Protein AF-A0A1T4NQN1-F1 (afdb_monomer_lite)

Secondary structure (DSSP, 8-state):
--S---EEEEEEEEEETTEEEEEEEEEEEETTTEEEEEEEEEESEEE--SPP-TTPPPPEEEEEEEEETTTTEEEEEEEEE-EETTTTEE-SGGG-GGGSSTT-HHHHTS--PPP--

Organism: NCBI:txid1122188

Radius of gyration: 15.5 Å; chains: 1; bounding box: 36×26×46 Å

Foldseek 3Di:
DPPDDKDKDWDQPDDDDPATKTWIWTWDQDPPRDIDTADTAIFRDKDQPDDDDPPADTKIKTKAWAQDPVVRGTAIDIFIWGRDPVVSHIAATNNDPQRRDHNHPVVSPDDRDPPDD

Sequence (117 aa):
MDGRNDFLIKDVSGVYGMHEVVHFMGFVDCPGNFGVKVMDDFFTDLDASGPLRGEEWREITATRACFDEHLGEAVTREYTVRFDRARSSYGAPDGNPALAEFCSASELAMPIQPQAE

Structure (mmCIF, N/CA/C/O backbone):
data_AF-A0A1T4NQN1-F1
#
_entry.id   AF-A0A1T4NQN1-F1
#
loop_
_atom_site.group_PDB
_atom_site.id
_atom_site.type_symbol
_atom_site.label_atom_id
_atom_site.label_alt_id
_atom_site.label_comp_id
_atom_site.label_asym_id
_atom_site.label_entity_id
_atom_site.label_seq_id
_atom_site.pdbx_PDB_ins_code
_atom_site.Cartn_x
_atom_site.Cartn_y
_atom_site.Cartn_z
_atom_site.occupancy
_atom_site.B_iso_or_equiv
_atom_site.auth_seq_id
_atom_site.auth_comp_id
_atom_site.auth_asym_id
_atom_site.auth_atom_id
_atom_site.pdbx_PDB_model_num
ATOM 1 N N . MET A 1 1 ? -13.433 9.631 14.140 1.00 56.56 1 MET A N 1
ATOM 2 C CA . MET A 1 1 ? -12.230 9.130 14.841 1.00 56.56 1 MET A CA 1
ATOM 3 C C . MET A 1 1 ? -12.546 9.102 16.324 1.00 56.56 1 MET A C 1
ATOM 5 O O . MET A 1 1 ? -13.043 10.098 16.832 1.00 56.56 1 MET A O 1
ATOM 9 N N . ASP A 1 2 ? -12.345 7.974 16.993 1.00 63.47 2 ASP A N 1
ATOM 10 C CA . ASP A 1 2 ? -12.764 7.735 18.385 1.00 63.47 2 ASP A CA 1
ATOM 11 C C . ASP A 1 2 ? -11.748 8.227 19.437 1.00 63.47 2 ASP A C 1
ATOM 13 O O . ASP A 1 2 ? -11.916 7.988 20.633 1.00 63.47 2 ASP A O 1
ATOM 17 N N . GLY A 1 3 ? -10.710 8.945 18.994 1.00 63.78 3 GLY A N 1
ATOM 18 C CA . GLY A 1 3 ? -9.663 9.502 19.848 1.00 63.78 3 GLY A CA 1
ATOM 19 C C . GLY A 1 3 ? -8.624 8.479 20.308 1.00 63.78 3 GLY A C 1
ATOM 20 O O . GLY A 1 3 ? -7.801 8.815 21.160 1.00 63.78 3 GLY A O 1
ATOM 21 N N . ARG A 1 4 ? -8.655 7.251 19.774 1.00 70.38 4 ARG A N 1
ATOM 22 C CA . ARG A 1 4 ? -7.644 6.220 20.026 1.00 70.38 4 ARG A CA 1
ATOM 23 C C . ARG A 1 4 ? -6.491 6.334 19.031 1.00 70.38 4 ARG A C 1
ATOM 25 O O . ARG A 1 4 ? -6.628 6.923 17.961 1.00 70.38 4 ARG A O 1
ATOM 32 N N . ASN A 1 5 ? -5.334 5.800 19.418 1.00 71.25 5 ASN A N 1
ATOM 33 C CA . ASN A 1 5 ? -4.150 5.803 18.568 1.00 71.25 5 ASN A CA 1
ATOM 34 C C . ASN A 1 5 ? -4.200 4.593 17.634 1.00 71.25 5 ASN A C 1
ATOM 36 O O . ASN A 1 5 ? -4.028 3.463 18.085 1.00 71.25 5 ASN A O 1
ATOM 40 N N . ASP A 1 6 ? -4.395 4.844 16.345 1.00 78.50 6 ASP A N 1
ATOM 41 C CA . ASP A 1 6 ? -4.138 3.852 15.304 1.00 78.50 6 ASP A CA 1
ATOM 42 C C . ASP A 1 6 ? -2.622 3.690 15.110 1.00 78.50 6 ASP A C 1
ATOM 44 O O . ASP A 1 6 ? -1.850 4.637 15.293 1.00 78.50 6 ASP A O 1
ATOM 48 N N . PHE A 1 7 ? -2.183 2.492 14.730 1.00 76.88 7 PHE A N 1
ATOM 49 C CA . PHE A 1 7 ? -0.768 2.167 14.560 1.00 76.88 7 PHE A CA 1
ATOM 50 C C . PHE A 1 7 ? -0.474 1.773 13.115 1.00 76.88 7 PHE A C 1
ATOM 52 O O . PHE A 1 7 ? -1.168 0.942 12.534 1.00 76.88 7 PHE A O 1
ATOM 59 N N . LEU A 1 8 ? 0.605 2.317 12.555 1.00 79.31 8 LEU A N 1
ATOM 60 C CA . LEU A 1 8 ? 1.189 1.856 11.300 1.00 79.31 8 LEU A CA 1
ATOM 61 C C . LEU A 1 8 ? 2.586 1.314 11.596 1.00 79.31 8 LEU A C 1
ATOM 63 O O . LEU A 1 8 ? 3.447 2.034 12.102 1.00 79.31 8 LEU A O 1
ATOM 67 N N . ILE A 1 9 ? 2.794 0.038 11.302 1.00 80.44 9 ILE A N 1
ATOM 68 C CA . ILE A 1 9 ? 4.075 -0.639 11.455 1.00 80.44 9 ILE A CA 1
ATOM 69 C C . ILE A 1 9 ? 4.751 -0.662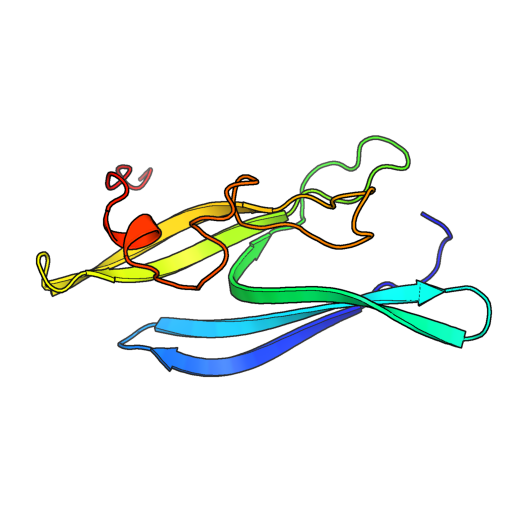 10.090 1.00 80.44 9 ILE A C 1
ATOM 71 O O . ILE A 1 9 ? 4.188 -1.169 9.121 1.00 80.44 9 ILE A O 1
ATOM 75 N N . LYS A 1 10 ? 5.961 -0.103 10.046 1.00 82.06 10 LYS A N 1
ATOM 76 C CA . LYS A 1 10 ? 6.871 -0.155 8.905 1.00 82.06 10 LYS A CA 1
ATOM 77 C C . LYS A 1 10 ? 7.878 -1.277 9.153 1.00 82.06 10 LYS A C 1
ATOM 79 O O . LYS A 1 10 ? 8.768 -1.106 9.985 1.00 82.06 10 LYS A O 1
ATOM 84 N N . ASP A 1 11 ? 7.725 -2.402 8.468 1.00 79.75 11 ASP A N 1
ATOM 85 C CA . ASP A 1 11 ? 8.692 -3.498 8.476 1.00 79.75 11 ASP A CA 1
ATOM 86 C C . ASP A 1 11 ? 9.510 -3.459 7.179 1.00 79.75 11 ASP A C 1
ATOM 88 O O . ASP A 1 11 ? 8.975 -3.460 6.072 1.00 79.75 11 ASP A O 1
ATOM 92 N N . VAL A 1 12 ? 10.830 -3.343 7.298 1.00 73.75 12 VAL A N 1
ATOM 93 C CA . VAL A 1 12 ? 11.714 -3.228 6.134 1.00 73.75 12 VAL A CA 1
ATOM 94 C C . VAL A 1 12 ? 12.138 -4.637 5.742 1.00 73.75 12 VAL A C 1
ATOM 96 O O . VAL A 1 12 ? 13.121 -5.173 6.248 1.00 73.75 12 VAL A O 1
ATOM 99 N N . SER A 1 13 ? 11.365 -5.248 4.844 1.00 62.91 13 SER A N 1
ATOM 100 C CA . SER A 1 13 ? 11.495 -6.664 4.481 1.00 62.91 13 SER A CA 1
ATOM 101 C C . SER A 1 13 ? 12.621 -6.973 3.484 1.00 62.91 13 SER A C 1
ATOM 103 O O . SER A 1 13 ? 12.838 -8.136 3.147 1.00 62.91 13 SER A O 1
ATOM 105 N N . GLY A 1 14 ? 13.378 -5.972 3.030 1.00 58.03 14 GLY A N 1
ATOM 106 C CA . GLY A 1 14 ? 14.586 -6.168 2.228 1.00 58.03 14 GLY A CA 1
ATOM 107 C C . GLY A 1 14 ? 14.682 -5.248 1.015 1.00 58.03 14 GLY A C 1
ATOM 108 O O . GLY A 1 14 ? 13.843 -4.380 0.781 1.00 58.03 14 GLY A O 1
ATOM 109 N N . VAL A 1 15 ? 15.751 -5.450 0.247 1.00 56.88 15 VAL A N 1
ATOM 110 C CA . VAL A 1 15 ? 16.037 -4.708 -0.984 1.00 56.88 15 VAL A CA 1
ATOM 111 C C . VAL A 1 15 ? 15.588 -5.559 -2.173 1.00 56.88 15 VAL A C 1
ATOM 113 O O . VAL A 1 15 ? 16.076 -6.678 -2.336 1.00 56.88 15 VAL A O 1
ATOM 116 N N . TYR A 1 16 ? 14.683 -5.047 -3.010 1.00 55.72 16 TYR A N 1
ATOM 117 C CA . TYR A 1 16 ? 14.403 -5.631 -4.325 1.00 55.72 16 TYR A CA 1
ATOM 118 C C . TYR A 1 16 ? 15.097 -4.767 -5.384 1.00 55.72 16 TYR A C 1
ATOM 120 O O . TYR A 1 16 ? 14.675 -3.649 -5.682 1.00 55.72 16 TYR A O 1
ATOM 128 N N . GLY A 1 17 ? 16.226 -5.249 -5.909 1.00 62.12 17 GLY A N 1
ATOM 129 C CA . GLY A 1 17 ? 17.088 -4.462 -6.797 1.00 62.12 17 GLY A CA 1
ATOM 130 C C . GLY A 1 17 ? 17.855 -3.359 -6.052 1.00 62.12 17 GLY A C 1
ATOM 131 O O . GLY A 1 17 ? 18.645 -3.663 -5.164 1.00 62.12 17 GLY A O 1
ATOM 132 N N . MET A 1 18 ? 17.644 -2.093 -6.436 1.00 57.22 18 MET A N 1
ATOM 133 C CA . MET A 1 18 ? 18.231 -0.893 -5.799 1.00 57.22 18 MET A CA 1
ATOM 134 C C . MET A 1 18 ? 17.246 -0.154 -4.872 1.00 57.22 18 MET A C 1
ATOM 136 O O . MET A 1 18 ? 17.586 0.905 -4.347 1.00 57.22 18 MET A O 1
ATOM 140 N N . HIS A 1 19 ? 16.032 -0.682 -4.679 1.00 63.50 19 HIS A N 1
ATOM 141 C CA . HIS A 1 19 ? 14.975 -0.025 -3.908 1.00 63.50 19 HIS A CA 1
ATOM 142 C C . HIS A 1 19 ? 14.630 -0.806 -2.640 1.00 63.50 19 HIS A C 1
ATOM 144 O O . HIS A 1 19 ? 14.584 -2.040 -2.635 1.00 63.50 19 HIS A O 1
ATOM 150 N N . GLU A 1 20 ? 14.370 -0.068 -1.562 1.00 68.38 20 GLU A N 1
ATOM 151 C CA . GLU A 1 20 ? 13.822 -0.622 -0.328 1.00 68.38 20 GLU A CA 1
ATOM 152 C C . GLU A 1 20 ? 12.350 -0.977 -0.559 1.00 68.38 20 GLU A C 1
ATOM 154 O O . GLU A 1 20 ? 11.540 -0.119 -0.917 1.00 68.38 20 GLU A O 1
ATOM 159 N N . VAL A 1 21 ? 12.009 -2.253 -0.371 1.00 74.12 21 VAL A N 1
ATOM 160 C CA . VAL A 1 21 ? 10.615 -2.692 -0.316 1.00 74.12 21 VAL A CA 1
ATOM 161 C C . VAL A 1 21 ? 10.210 -2.731 1.143 1.00 74.12 21 VAL A C 1
ATOM 163 O O . VAL A 1 21 ? 10.864 -3.360 1.981 1.00 74.12 21 VAL A O 1
ATOM 166 N N . VAL A 1 22 ? 9.120 -2.041 1.439 1.00 83.88 22 VAL A N 1
ATOM 167 C CA . VAL A 1 22 ? 8.631 -1.860 2.789 1.00 83.88 22 VAL A CA 1
ATOM 168 C C . VAL A 1 22 ? 7.303 -2.582 2.930 1.00 83.88 22 VAL A C 1
ATOM 170 O O . VAL A 1 22 ? 6.341 -2.319 2.209 1.00 83.88 22 VAL A O 1
ATOM 173 N N . HIS A 1 23 ? 7.248 -3.487 3.893 1.00 87.06 23 HIS A N 1
ATOM 174 C CA . HIS A 1 23 ? 6.023 -4.127 4.325 1.00 87.06 23 HIS A CA 1
ATOM 175 C C . HIS A 1 23 ? 5.319 -3.229 5.344 1.00 87.06 23 HIS A C 1
ATOM 177 O O . HIS A 1 23 ? 5.863 -2.903 6.401 1.00 87.06 23 HIS A O 1
ATOM 183 N N . PHE A 1 24 ? 4.107 -2.798 5.020 1.00 86.81 24 PHE A N 1
ATOM 184 C CA . PHE A 1 24 ? 3.292 -1.959 5.883 1.00 86.81 24 PHE A CA 1
ATOM 185 C C . PHE A 1 24 ? 2.135 -2.758 6.469 1.00 86.81 24 PHE A C 1
ATOM 187 O O . PHE A 1 24 ? 1.302 -3.315 5.752 1.00 86.81 24 PHE A O 1
ATOM 194 N N . MET A 1 25 ? 2.050 -2.757 7.799 1.00 88.62 25 MET A N 1
ATOM 195 C CA . MET A 1 25 ? 0.923 -3.326 8.531 1.00 88.62 25 MET A CA 1
ATOM 196 C C . MET A 1 25 ? 0.215 -2.235 9.331 1.00 88.62 25 MET A C 1
ATOM 198 O O . MET A 1 25 ? 0.804 -1.619 10.219 1.00 88.62 25 MET A O 1
ATOM 202 N N . GLY A 1 26 ? -1.058 -1.997 9.031 1.00 88.31 26 GLY A N 1
ATOM 203 C CA . GLY A 1 26 ? -1.889 -1.014 9.728 1.00 88.31 26 GLY A CA 1
ATOM 204 C C . GLY A 1 26 ? -2.838 -1.686 10.710 1.00 88.31 26 GLY A C 1
ATOM 205 O O . GLY A 1 26 ? -3.501 -2.663 10.360 1.00 88.31 26 GLY A O 1
ATOM 206 N N . PHE A 1 27 ? -2.933 -1.145 11.920 1.00 87.69 27 PHE A N 1
ATOM 207 C CA . PHE A 1 27 ? -3.801 -1.621 12.992 1.00 87.69 27 PHE A CA 1
ATOM 208 C C . PHE A 1 27 ? -4.635 -0.480 13.562 1.00 87.69 27 PHE A C 1
ATOM 210 O O . PHE A 1 27 ? -4.139 0.628 13.750 1.00 87.69 27 PHE A O 1
ATOM 217 N N . VAL A 1 28 ? -5.887 -0.782 13.888 1.00 87.81 28 VAL A N 1
ATOM 218 C CA . VAL A 1 28 ? -6.817 0.153 14.532 1.00 87.81 28 VAL A CA 1
ATOM 219 C C . VAL A 1 28 ? -7.093 -0.325 15.942 1.00 87.81 28 VAL A C 1
ATOM 221 O O . VAL A 1 28 ? -7.432 -1.498 16.135 1.00 87.81 28 VAL A O 1
ATOM 224 N N . ASP A 1 29 ? -6.940 0.568 16.918 1.00 85.69 29 ASP A N 1
ATOM 225 C CA . ASP A 1 29 ? -7.241 0.259 18.315 1.00 85.69 29 ASP A CA 1
ATOM 226 C C . ASP A 1 29 ? -8.753 0.289 18.560 1.00 85.69 29 ASP A C 1
ATOM 228 O O . ASP A 1 29 ? -9.437 1.254 18.232 1.00 85.69 29 ASP A O 1
ATOM 232 N N . CYS A 1 30 ? -9.284 -0.776 19.155 1.00 81.75 30 CYS A N 1
ATOM 233 C CA . CYS A 1 30 ? -10.709 -0.936 19.415 1.00 81.75 30 CYS A CA 1
ATOM 234 C C . CYS A 1 30 ? -11.022 -0.875 20.923 1.00 81.75 30 CYS A C 1
ATOM 236 O O . CYS A 1 30 ? -10.183 -1.204 21.773 1.00 81.75 30 CYS A O 1
ATOM 238 N N . PRO A 1 31 ? -12.265 -0.519 21.308 1.00 82.06 31 PRO A N 1
ATOM 239 C CA . PRO A 1 31 ? -12.714 -0.623 22.693 1.00 82.06 31 PRO A CA 1
ATOM 240 C C . PRO A 1 31 ? -12.509 -2.033 23.255 1.00 82.06 31 PRO A C 1
ATOM 242 O O . PRO A 1 31 ? -12.985 -3.002 22.679 1.00 82.06 31 PRO A O 1
ATOM 245 N N . GLY A 1 32 ? -11.833 -2.145 24.402 1.00 82.06 32 GLY A N 1
ATOM 246 C CA . GLY A 1 32 ? -11.464 -3.440 24.990 1.00 82.06 32 GLY A CA 1
ATOM 247 C C . GLY A 1 32 ? -9.979 -3.797 24.871 1.00 82.06 32 GLY A C 1
ATOM 248 O O . GLY A 1 32 ? -9.622 -4.921 25.210 1.00 82.06 32 GLY A O 1
ATOM 249 N N . ASN A 1 33 ? -9.127 -2.850 24.454 1.00 78.75 33 ASN A N 1
ATOM 250 C CA . ASN A 1 33 ? -7.666 -2.997 24.354 1.00 78.75 33 ASN A CA 1
ATOM 251 C C . ASN A 1 33 ? -7.240 -4.120 23.397 1.00 78.75 33 ASN A C 1
ATOM 253 O O . ASN A 1 33 ? -6.308 -4.873 23.684 1.00 78.75 33 ASN A O 1
ATOM 257 N N . PHE A 1 34 ? -7.938 -4.251 22.271 1.00 84.00 34 PHE A N 1
ATOM 258 C CA . PHE A 1 34 ? -7.526 -5.131 21.185 1.00 84.00 34 PHE A CA 1
ATOM 259 C C . PHE A 1 34 ? -7.392 -4.321 19.898 1.00 84.00 34 PHE A C 1
ATOM 261 O O . PHE A 1 34 ? -8.154 -3.387 19.665 1.00 84.00 34 PHE A O 1
ATOM 268 N N . GLY A 1 35 ? -6.428 -4.698 19.061 1.00 84.38 35 GLY A N 1
ATOM 269 C CA . GLY A 1 35 ? -6.218 -4.096 17.750 1.00 84.38 35 GLY A CA 1
ATOM 270 C C . GLY A 1 35 ? -6.745 -4.990 16.633 1.00 84.38 35 GLY A C 1
ATOM 271 O O . GLY A 1 35 ? -6.627 -6.215 16.708 1.00 84.38 35 GLY A O 1
ATOM 272 N N . VAL A 1 36 ? -7.291 -4.388 15.580 1.00 88.25 36 VAL A N 1
ATOM 273 C CA . VAL A 1 36 ? -7.669 -5.089 14.344 1.00 88.25 36 VAL A CA 1
ATOM 274 C C . VAL A 1 36 ? -6.706 -4.683 13.240 1.00 88.25 36 VAL A C 1
ATOM 276 O O . VAL A 1 36 ? -6.509 -3.493 13.003 1.00 88.25 36 VAL A O 1
ATOM 279 N N . LYS A 1 37 ? -6.103 -5.664 12.558 1.00 91.88 37 LYS A N 1
ATOM 280 C CA . LYS A 1 37 ? -5.275 -5.401 11.376 1.00 91.88 37 LYS A CA 1
ATOM 281 C C . LYS A 1 37 ? -6.177 -4.986 10.219 1.00 91.88 37 LYS A C 1
ATOM 283 O O . LYS A 1 37 ? -7.048 -5.752 9.817 1.00 91.88 37 LYS A O 1
ATOM 288 N N . VAL A 1 38 ? -5.948 -3.792 9.692 1.00 92.25 38 VAL A N 1
ATOM 289 C CA . VAL A 1 38 ? -6.717 -3.198 8.594 1.00 92.25 38 VAL A CA 1
ATOM 290 C C . VAL A 1 38 ? -5.887 -2.986 7.332 1.00 92.25 38 VAL A C 1
ATOM 292 O O . VAL A 1 38 ? -6.460 -2.716 6.287 1.00 92.25 38 VAL A O 1
ATOM 295 N N . MET A 1 39 ? -4.563 -3.113 7.394 1.00 91.75 39 MET A N 1
ATOM 296 C CA . MET A 1 39 ? -3.674 -3.048 6.232 1.00 91.75 39 MET A CA 1
ATOM 297 C C . MET A 1 39 ? -2.559 -4.078 6.384 1.00 91.75 39 MET A C 1
ATOM 299 O O . MET A 1 39 ? -2.066 -4.291 7.492 1.00 91.75 39 MET A O 1
ATOM 303 N N . ASP A 1 40 ? -2.199 -4.710 5.275 1.00 91.25 40 ASP A N 1
ATOM 304 C CA . ASP A 1 40 ? -1.111 -5.676 5.160 1.00 91.25 40 ASP A CA 1
ATOM 305 C C . ASP A 1 40 ? -0.676 -5.710 3.691 1.00 91.25 40 ASP A C 1
ATOM 307 O O . ASP A 1 40 ? -1.308 -6.386 2.879 1.00 91.25 40 ASP A O 1
ATOM 311 N N . ASP A 1 41 ? 0.297 -4.875 3.326 1.00 90.44 41 ASP A N 1
ATOM 312 C CA . ASP A 1 41 ? 0.675 -4.685 1.924 1.00 90.44 41 ASP A CA 1
ATOM 313 C C . ASP A 1 41 ? 2.126 -4.186 1.790 1.00 90.44 41 ASP A C 1
ATOM 315 O O . ASP A 1 41 ? 2.721 -3.678 2.743 1.00 90.44 41 ASP A O 1
ATOM 319 N N . PHE A 1 42 ? 2.706 -4.346 0.604 1.00 89.75 42 PHE A N 1
ATOM 320 C CA . PHE A 1 42 ? 4.054 -3.912 0.265 1.00 89.75 42 PHE A CA 1
ATOM 321 C C . PHE A 1 42 ? 4.012 -2.631 -0.568 1.00 89.75 42 PHE A C 1
ATOM 323 O O . PHE A 1 42 ? 3.343 -2.552 -1.603 1.00 89.75 42 PHE A O 1
ATOM 330 N N . PHE A 1 43 ? 4.779 -1.635 -0.133 1.00 89.75 43 PHE A N 1
ATOM 331 C CA . PHE A 1 43 ? 4.951 -0.360 -0.819 1.00 89.75 43 PHE A CA 1
ATOM 332 C C . PHE A 1 43 ? 6.407 0.098 -0.738 1.00 89.75 43 PHE A C 1
ATOM 334 O O . PHE A 1 43 ? 7.195 -0.395 0.065 1.00 89.75 43 PHE A O 1
ATOM 341 N N . THR A 1 44 ? 6.778 1.050 -1.582 1.00 88.81 44 THR A N 1
ATOM 342 C CA . THR A 1 44 ? 8.049 1.771 -1.470 1.00 88.81 44 THR A CA 1
ATOM 343 C C . THR A 1 44 ? 7.891 2.967 -0.533 1.00 88.81 44 THR A C 1
ATOM 345 O O . THR A 1 44 ? 8.726 3.171 0.347 1.00 88.81 44 THR A O 1
ATOM 348 N N . ASP A 1 45 ? 6.787 3.708 -0.663 1.00 87.75 45 ASP A N 1
ATOM 349 C CA . ASP A 1 45 ? 6.447 4.827 0.218 1.00 87.75 45 ASP A CA 1
ATOM 350 C C . ASP A 1 45 ? 4.931 4.955 0.425 1.00 87.75 45 ASP A C 1
ATOM 352 O O . ASP A 1 45 ? 4.146 4.467 -0.394 1.00 87.75 45 ASP A O 1
ATOM 356 N N . LEU A 1 46 ? 4.532 5.617 1.513 1.00 88.19 46 LEU A N 1
ATOM 357 C CA . LEU A 1 46 ? 3.141 5.934 1.833 1.00 88.19 46 LEU A CA 1
ATOM 358 C C . LEU A 1 46 ? 3.013 7.378 2.321 1.00 88.19 46 LEU A C 1
ATOM 360 O O . LEU A 1 46 ? 3.660 7.776 3.289 1.00 88.19 46 LEU A O 1
ATOM 364 N N . ASP A 1 47 ? 2.073 8.111 1.736 1.00 88.12 47 ASP A N 1
ATOM 365 C CA . ASP A 1 47 ? 1.596 9.389 2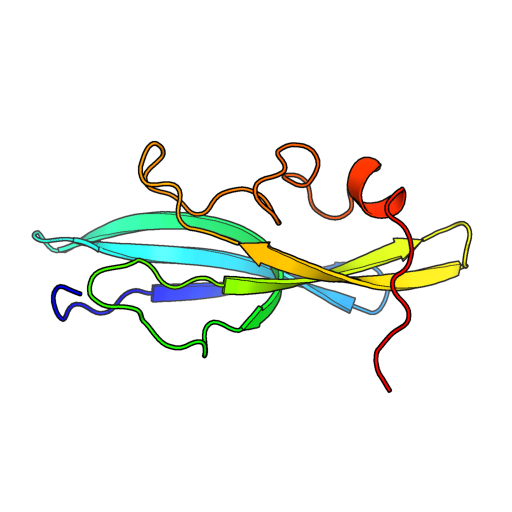.234 1.00 88.12 47 ASP A CA 1
ATOM 366 C C . ASP A 1 47 ? 0.114 9.301 2.611 1.00 88.12 47 ASP A C 1
ATOM 368 O O . ASP A 1 47 ? -0.749 8.906 1.832 1.00 88.12 47 ASP A O 1
ATOM 372 N N . ALA A 1 48 ? -0.190 9.710 3.836 1.00 83.06 48 ALA A N 1
ATOM 373 C CA . ALA A 1 48 ? -1.549 9.813 4.339 1.00 83.06 48 ALA A CA 1
ATOM 374 C C . ALA A 1 48 ? -1.891 11.264 4.730 1.00 83.06 48 ALA A C 1
ATOM 376 O O . ALA A 1 48 ? -2.861 11.500 5.439 1.00 83.06 48 ALA A O 1
ATOM 377 N N . SER A 1 49 ? -1.117 12.267 4.308 1.00 75.75 49 SER A N 1
ATOM 378 C CA . SER A 1 49 ? -1.223 13.669 4.744 1.00 75.75 49 SER A CA 1
ATOM 379 C C . SER A 1 49 ? -2.485 14.413 4.273 1.00 75.75 49 SER A C 1
ATOM 381 O O . SER A 1 49 ? -2.756 15.523 4.738 1.00 75.75 49 SER A O 1
ATOM 383 N N . GLY A 1 50 ? -3.300 13.797 3.411 1.00 68.94 50 GLY A N 1
ATOM 384 C CA . GLY A 1 50 ? -4.506 14.397 2.842 1.00 68.94 50 GLY A CA 1
ATOM 385 C C . GLY A 1 50 ? -5.552 14.870 3.873 1.00 68.94 50 GLY A C 1
ATOM 386 O O . GLY A 1 50 ? -5.588 14.414 5.022 1.00 68.94 50 GLY A O 1
ATOM 387 N N . PRO A 1 51 ? -6.445 15.801 3.495 1.00 65.88 51 PRO A N 1
ATOM 388 C CA . PRO A 1 51 ? -7.485 16.297 4.390 1.00 65.88 51 PRO A CA 1
ATOM 389 C C . PRO A 1 51 ? -8.511 15.200 4.712 1.00 65.88 51 PRO A C 1
ATOM 391 O O . PRO A 1 51 ? -9.121 14.627 3.811 1.00 65.88 51 PRO A O 1
ATOM 394 N N . LEU A 1 52 ? -8.760 14.950 6.002 1.00 70.50 52 LEU A N 1
ATOM 395 C CA . LEU A 1 52 ? -9.870 14.093 6.429 1.00 70.50 52 LEU A CA 1
ATOM 396 C C . LEU A 1 52 ? -11.198 14.805 6.173 1.00 70.50 52 LEU A C 1
ATOM 398 O O . LEU A 1 52 ? -11.426 15.915 6.660 1.00 70.50 52 LEU A O 1
ATOM 402 N N . ARG A 1 53 ? -12.102 14.150 5.443 1.00 64.25 53 ARG A N 1
ATOM 403 C CA . ARG A 1 53 ? -13.479 14.617 5.268 1.00 64.25 53 ARG A CA 1
ATOM 404 C C . ARG A 1 53 ? -14.372 13.937 6.307 1.00 64.25 53 ARG A C 1
ATOM 406 O O . ARG A 1 53 ? -14.891 12.850 6.093 1.00 64.25 53 ARG A O 1
ATOM 413 N N . GLY A 1 54 ? -14.551 14.581 7.459 1.00 66.81 54 GLY A N 1
ATOM 414 C CA . GLY A 1 54 ? -15.470 14.109 8.504 1.00 66.81 54 GLY A CA 1
ATOM 415 C C . GLY A 1 54 ? -15.018 12.813 9.191 1.00 66.81 54 GLY A C 1
ATOM 416 O O . GLY A 1 54 ? -13.878 12.710 9.634 1.00 66.81 54 GLY A O 1
ATOM 417 N N . GLU A 1 55 ? -15.926 11.842 9.322 1.00 64.00 55 GLU A N 1
ATOM 418 C CA . GLU A 1 55 ? -15.681 10.539 9.973 1.00 64.00 55 GLU A CA 1
ATOM 419 C C . GLU A 1 55 ? -15.146 9.462 9.012 1.00 64.00 55 GLU A C 1
ATOM 421 O O . GLU A 1 55 ? -15.228 8.266 9.293 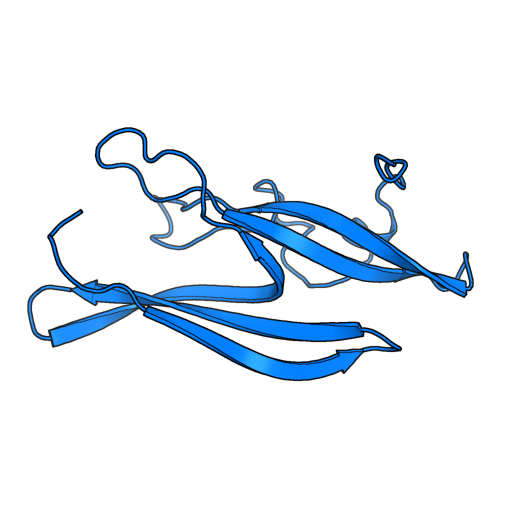1.00 64.00 55 GLU A O 1
ATOM 426 N N . GLU A 1 56 ? -14.638 9.861 7.849 1.00 76.56 56 GLU A N 1
ATOM 427 C CA . GLU A 1 56 ? -14.119 8.926 6.858 1.00 76.56 56 GLU A CA 1
ATOM 428 C C . GLU A 1 56 ? -12.723 8.413 7.217 1.00 76.56 56 GLU A C 1
ATOM 430 O O . GLU A 1 56 ? -11.919 9.087 7.865 1.00 76.56 56 GLU A O 1
ATOM 435 N N . TRP A 1 57 ? -12.448 7.186 6.777 1.00 84.44 57 TRP A N 1
ATOM 436 C CA . TRP A 1 57 ? -11.104 6.630 6.801 1.00 84.44 57 TRP A CA 1
ATOM 437 C C . TRP A 1 57 ? -10.208 7.430 5.863 1.00 84.44 57 TRP A C 1
ATOM 439 O O . TRP A 1 57 ? -10.644 7.887 4.805 1.00 84.44 57 TRP A O 1
ATOM 449 N N . ARG A 1 58 ? -8.951 7.588 6.264 1.00 85.88 58 ARG A N 1
ATOM 450 C CA . ARG A 1 58 ? -7.950 8.329 5.504 1.00 85.88 58 ARG A CA 1
ATOM 451 C C . ARG A 1 58 ? -7.666 7.602 4.192 1.00 85.88 58 ARG A C 1
ATOM 453 O O . ARG A 1 58 ? -7.432 6.400 4.191 1.00 85.88 58 ARG A O 1
ATOM 460 N N . GLU A 1 59 ? -7.701 8.325 3.082 1.00 88.75 59 GLU A N 1
ATOM 461 C CA . GLU A 1 59 ? -7.153 7.825 1.823 1.00 88.75 59 GLU A CA 1
ATOM 462 C C . GLU A 1 59 ? -5.624 7.865 1.906 1.00 88.75 59 GLU A C 1
ATOM 464 O O . GLU A 1 59 ? -5.061 8.797 2.488 1.00 88.75 59 GLU A O 1
ATOM 469 N N . ILE A 1 60 ? -4.971 6.833 1.379 1.00 91.00 60 ILE A N 1
ATOM 470 C CA . ILE A 1 60 ? -3.518 6.691 1.417 1.00 91.00 60 ILE A CA 1
ATOM 471 C C . ILE A 1 60 ? -3.006 6.748 -0.015 1.00 91.00 60 ILE A C 1
ATOM 473 O O . ILE A 1 60 ? -3.419 5.952 -0.856 1.00 91.00 60 ILE A O 1
ATOM 477 N N . THR A 1 61 ? -2.097 7.674 -0.280 1.00 92.75 61 THR A N 1
ATOM 478 C CA . THR A 1 61 ? -1.291 7.681 -1.494 1.00 92.75 61 THR A CA 1
ATOM 479 C C . THR A 1 61 ? -0.098 6.767 -1.260 1.00 92.75 61 THR A C 1
ATOM 481 O O . THR A 1 61 ? 0.608 6.896 -0.266 1.00 92.75 61 THR A O 1
ATOM 484 N N . ALA A 1 62 ? 0.114 5.806 -2.143 1.00 91.50 62 ALA A N 1
ATOM 485 C CA . ALA A 1 62 ? 1.167 4.812 -2.029 1.00 91.50 62 ALA A CA 1
ATOM 486 C C . ALA A 1 62 ? 2.027 4.829 -3.284 1.00 91.50 62 ALA A C 1
ATOM 488 O O . ALA A 1 62 ? 1.502 4.996 -4.380 1.00 91.50 62 ALA A O 1
ATOM 489 N N . THR A 1 63 ? 3.326 4.585 -3.158 1.00 91.88 63 THR A N 1
ATOM 490 C CA . THR A 1 63 ? 4.178 4.335 -4.324 1.00 91.88 63 THR A CA 1
ATOM 491 C C . THR A 1 63 ? 4.709 2.912 -4.314 1.00 91.88 63 THR A C 1
ATOM 493 O O . THR A 1 63 ? 4.958 2.335 -3.253 1.00 91.88 63 THR A O 1
ATOM 496 N N . ARG A 1 64 ? 4.901 2.329 -5.500 1.00 91.44 64 ARG A N 1
ATOM 497 C CA . ARG A 1 64 ? 5.661 1.085 -5.679 1.00 91.44 64 ARG A CA 1
ATOM 498 C C . ARG A 1 64 ? 6.672 1.264 -6.799 1.00 91.44 64 ARG A C 1
ATOM 500 O O . ARG A 1 64 ? 6.323 1.734 -7.881 1.00 91.44 64 ARG A O 1
ATOM 507 N N . ALA A 1 65 ? 7.915 0.885 -6.530 1.00 89.56 65 ALA A N 1
ATOM 508 C CA . ALA A 1 65 ? 8.978 0.802 -7.520 1.00 89.56 65 ALA A CA 1
ATOM 509 C C . ALA A 1 65 ? 9.162 -0.656 -7.956 1.00 89.56 65 ALA A C 1
ATOM 511 O O . ALA A 1 65 ? 9.532 -1.509 -7.148 1.00 89.56 65 ALA A O 1
ATOM 512 N N . CYS A 1 66 ? 8.925 -0.927 -9.239 1.00 87.81 66 CYS A N 1
ATOM 513 C CA . CYS A 1 66 ? 9.051 -2.258 -9.824 1.00 87.81 66 CYS A CA 1
ATOM 514 C C . CYS A 1 66 ? 10.130 -2.272 -10.900 1.00 87.81 66 CYS A C 1
ATOM 516 O O . CYS A 1 66 ? 10.140 -1.409 -11.774 1.00 87.81 66 CYS A O 1
ATOM 518 N N . PHE A 1 67 ? 11.032 -3.252 -10.847 1.00 85.88 67 PHE A N 1
ATOM 519 C CA . PHE A 1 67 ? 12.053 -3.421 -11.879 1.00 85.88 67 PHE A CA 1
ATOM 520 C C . PHE A 1 67 ? 11.422 -3.941 -13.175 1.00 85.88 67 PHE A C 1
ATOM 522 O O . PHE A 1 67 ? 10.787 -4.994 -13.165 1.00 85.88 67 PHE A O 1
ATOM 529 N N . ASP A 1 68 ? 11.602 -3.206 -14.272 1.00 84.81 68 ASP A N 1
ATOM 530 C CA . ASP A 1 68 ? 11.166 -3.596 -15.610 1.00 84.81 68 ASP A CA 1
ATOM 531 C C . ASP A 1 68 ? 12.372 -4.122 -16.401 1.00 84.81 68 ASP A C 1
ATOM 533 O O . ASP A 1 68 ? 13.281 -3.374 -16.768 1.00 84.81 68 ASP A O 1
ATOM 537 N N . GLU A 1 69 ? 12.389 -5.429 -16.670 1.00 84.31 69 GLU A N 1
ATOM 538 C CA . GLU A 1 69 ? 13.488 -6.079 -17.394 1.00 84.31 69 GLU A CA 1
ATOM 539 C C . GLU A 1 69 ? 13.641 -5.581 -18.838 1.00 84.31 69 GLU A C 1
ATOM 541 O O . GLU A 1 69 ? 14.743 -5.633 -19.385 1.00 84.31 69 GLU A O 1
ATOM 546 N N . HIS A 1 70 ? 12.568 -5.091 -19.468 1.00 84.44 70 HIS A N 1
ATOM 547 C CA . HIS A 1 70 ? 12.625 -4.584 -20.838 1.00 84.44 70 HIS A CA 1
ATOM 548 C C . HIS A 1 70 ? 13.329 -3.231 -20.921 1.00 84.44 70 HIS A C 1
ATOM 550 O O . HIS A 1 70 ? 13.981 -2.941 -21.926 1.00 84.44 70 HIS A O 1
ATOM 556 N N . LEU A 1 71 ? 13.203 -2.418 -19.873 1.00 83.31 71 LEU A N 1
ATOM 557 C CA . LEU A 1 71 ? 13.843 -1.107 -19.771 1.00 83.31 71 LEU A CA 1
ATOM 558 C C . LEU A 1 71 ? 15.209 -1.189 -19.080 1.00 83.31 71 LEU A C 1
ATOM 560 O O . LEU A 1 71 ? 16.065 -0.336 -19.298 1.00 83.31 71 LEU A O 1
ATOM 564 N N . GLY A 1 72 ? 15.427 -2.230 -18.271 1.00 84.94 72 GLY A N 1
ATOM 565 C CA . GLY A 1 72 ? 16.633 -2.392 -17.462 1.00 84.94 72 GLY A CA 1
ATOM 566 C C . GLY A 1 72 ? 16.696 -1.433 -16.269 1.00 84.94 72 GLY A C 1
ATOM 567 O O . GLY A 1 72 ? 17.777 -1.215 -15.723 1.00 84.94 72 GLY A O 1
ATOM 568 N N . GLU A 1 73 ? 15.562 -0.859 -15.866 1.00 85.75 73 GLU A N 1
ATOM 569 C CA . GLU A 1 73 ? 15.454 0.117 -14.780 1.00 85.75 73 GLU A CA 1
ATOM 570 C C . GLU A 1 73 ? 14.188 -0.097 -13.939 1.00 85.75 73 GLU A C 1
ATOM 572 O O . GLU A 1 73 ? 13.283 -0.848 -14.309 1.00 85.75 73 GLU A O 1
ATOM 577 N N . ALA A 1 74 ? 14.131 0.545 -12.770 1.00 85.62 74 ALA A N 1
ATOM 578 C CA . ALA A 1 74 ? 12.944 0.528 -11.926 1.00 85.62 74 ALA A CA 1
ATOM 579 C C . ALA A 1 74 ? 11.967 1.633 -12.331 1.00 85.62 74 ALA A C 1
ATOM 581 O O . ALA A 1 74 ? 12.340 2.797 -12.457 1.00 85.62 74 ALA A O 1
ATOM 582 N N . VAL A 1 75 ? 10.698 1.263 -12.468 1.00 87.75 75 VAL A N 1
ATOM 583 C CA . VAL A 1 75 ? 9.598 2.181 -12.749 1.00 87.75 75 VAL A CA 1
ATOM 584 C C . VAL A 1 75 ? 8.779 2.365 -11.478 1.00 87.75 75 VAL A C 1
ATOM 586 O O . VAL A 1 75 ? 8.184 1.412 -10.966 1.00 87.75 75 VAL A O 1
ATOM 589 N N . THR A 1 76 ? 8.733 3.601 -10.984 1.00 89.19 76 THR A N 1
ATOM 590 C CA . THR A 1 76 ? 7.895 3.986 -9.844 1.00 89.19 76 THR A CA 1
ATOM 591 C C . THR A 1 76 ? 6.513 4.399 -10.318 1.00 89.19 76 THR A C 1
ATOM 593 O O . THR A 1 76 ? 6.379 5.194 -11.248 1.00 89.19 76 THR A O 1
ATOM 596 N N . ARG A 1 77 ? 5.486 3.879 -9.652 1.00 90.56 77 ARG A N 1
ATOM 597 C CA . ARG A 1 77 ? 4.086 4.235 -9.879 1.00 90.56 77 ARG A CA 1
ATOM 598 C C . ARG A 1 77 ? 3.444 4.669 -8.571 1.00 90.56 77 ARG A C 1
ATOM 600 O O . ARG A 1 77 ? 3.804 4.163 -7.508 1.00 90.56 77 ARG A O 1
ATOM 607 N N . GLU A 1 78 ? 2.518 5.611 -8.675 1.00 92.75 78 GLU A N 1
ATOM 608 C CA . GLU A 1 78 ? 1.705 6.105 -7.568 1.00 92.75 78 GLU A CA 1
ATOM 609 C C . GLU A 1 78 ? 0.305 5.494 -7.646 1.00 92.75 78 GLU A C 1
ATOM 611 O O . GLU A 1 78 ? -0.252 5.330 -8.731 1.00 92.75 78 GLU A O 1
ATOM 616 N N . TYR A 1 79 ? -0.250 5.167 -6.486 1.00 92.81 79 TYR A N 1
ATOM 617 C CA . TYR A 1 79 ? -1.538 4.519 -6.319 1.00 92.81 79 TYR A CA 1
ATOM 618 C C . TYR A 1 79 ? -2.332 5.165 -5.206 1.00 92.81 79 TYR A C 1
ATOM 620 O O . TYR A 1 79 ? -1.786 5.660 -4.221 1.00 92.81 79 TYR A O 1
ATOM 628 N N . THR A 1 80 ? -3.646 5.041 -5.310 1.00 93.12 80 THR A N 1
ATOM 629 C CA . THR A 1 80 ? -4.559 5.372 -4.228 1.00 93.12 80 THR A CA 1
ATOM 630 C C . THR A 1 80 ? -5.059 4.113 -3.534 1.00 93.12 80 THR A C 1
ATOM 632 O O . THR A 1 80 ? -5.690 3.251 -4.143 1.00 93.12 80 THR A O 1
ATOM 635 N N . VAL A 1 81 ? -4.849 4.024 -2.227 1.00 93.31 81 VAL A N 1
ATOM 636 C CA . VAL A 1 81 ? -5.299 2.923 -1.376 1.00 93.31 81 VAL A CA 1
ATOM 637 C C . VAL A 1 81 ? -6.416 3.431 -0.465 1.00 93.31 81 VAL A C 1
ATOM 639 O O . VAL A 1 81 ? -6.264 4.401 0.280 1.00 93.31 81 VAL A O 1
ATOM 642 N N . ARG A 1 82 ? -7.583 2.782 -0.543 1.00 92.19 82 ARG A N 1
ATOM 643 C CA . ARG A 1 82 ? -8.810 3.198 0.157 1.00 92.19 82 ARG A CA 1
ATOM 644 C C . ARG A 1 82 ? -9.286 2.126 1.119 1.00 92.19 82 ARG A C 1
ATOM 646 O O . ARG A 1 82 ? -9.183 0.935 0.828 1.00 92.19 82 ARG A O 1
ATOM 653 N N . PHE A 1 83 ? -9.866 2.557 2.233 1.00 91.19 83 PHE A N 1
ATOM 654 C CA . PHE A 1 83 ? -10.532 1.654 3.162 1.00 91.19 83 PHE A CA 1
ATOM 655 C C . PHE A 1 83 ? -11.847 1.133 2.568 1.00 91.19 83 PHE A C 1
ATOM 657 O O . PHE A 1 83 ? -12.771 1.900 2.287 1.00 91.19 83 PHE A O 1
ATOM 664 N N . ASP A 1 84 ? -11.948 -0.181 2.410 1.00 90.81 84 ASP A N 1
ATOM 665 C CA . ASP A 1 84 ? -13.163 -0.884 2.023 1.00 90.81 84 ASP A CA 1
ATOM 666 C C . ASP A 1 84 ? -13.971 -1.237 3.279 1.00 90.81 84 ASP A C 1
ATOM 668 O O . ASP A 1 84 ? -13.640 -2.151 4.037 1.00 90.81 84 ASP A O 1
ATOM 672 N N . ARG A 1 85 ? -15.084 -0.524 3.483 1.00 88.56 85 ARG A N 1
ATOM 673 C CA . ARG A 1 85 ? -15.987 -0.755 4.621 1.00 88.56 85 ARG A CA 1
ATOM 674 C C . ARG A 1 85 ? -16.646 -2.134 4.608 1.00 88.56 85 ARG A C 1
ATOM 676 O O . ARG A 1 85 ? -17.017 -2.612 5.673 1.00 88.56 85 ARG A O 1
ATOM 683 N N . ALA A 1 86 ? -16.820 -2.763 3.446 1.00 89.25 86 ALA A N 1
ATOM 684 C C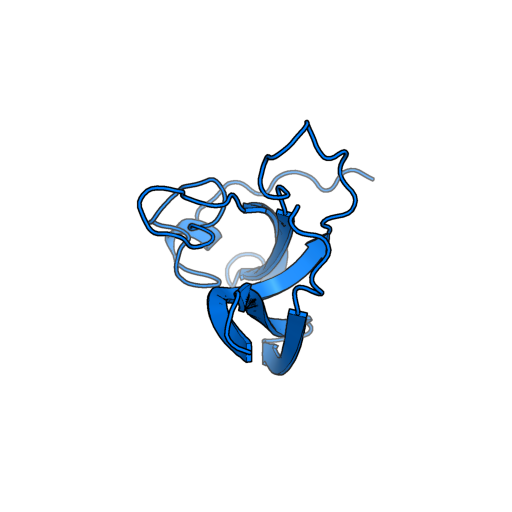A . ALA A 1 86 ? -17.421 -4.093 3.365 1.00 89.25 86 ALA A CA 1
ATOM 685 C C . ALA A 1 86 ? -16.452 -5.180 3.850 1.00 89.25 86 ALA A C 1
ATOM 687 O O . ALA A 1 86 ? -16.887 -6.201 4.381 1.00 89.25 86 ALA A O 1
ATOM 688 N N . ARG A 1 87 ? -15.145 -4.951 3.680 1.00 89.00 87 ARG A N 1
ATOM 689 C CA . ARG A 1 87 ? -14.073 -5.866 4.106 1.00 89.00 87 ARG A CA 1
ATOM 690 C C . ARG A 1 87 ? -13.430 -5.474 5.433 1.00 89.00 87 ARG A C 1
ATOM 692 O O . ARG A 1 87 ? -12.698 -6.276 6.002 1.00 89.00 87 ARG A O 1
ATOM 699 N N . SER A 1 88 ? -13.720 -4.272 5.926 1.00 90.88 88 SER A N 1
ATOM 700 C CA . SER A 1 88 ? -13.089 -3.676 7.107 1.00 90.88 88 SER A CA 1
ATOM 701 C C . SER A 1 88 ? -11.561 -3.618 6.995 1.00 90.88 88 SER A C 1
ATOM 703 O O . SER A 1 88 ? -10.852 -3.825 7.978 1.00 90.88 88 SER A O 1
ATOM 705 N N . SER A 1 89 ? -11.049 -3.351 5.793 1.00 93.25 89 SER A N 1
ATOM 706 C CA . SER A 1 89 ? -9.615 -3.271 5.512 1.00 93.25 89 SER A CA 1
ATOM 707 C C . SER A 1 89 ? -9.335 -2.297 4.373 1.00 93.25 89 SER A C 1
ATOM 709 O O . SER A 1 89 ? -10.210 -2.009 3.558 1.00 93.25 89 SER A O 1
ATOM 711 N N . TYR A 1 90 ? -8.101 -1.821 4.266 1.00 92.56 90 TYR A N 1
ATOM 712 C CA . TYR A 1 90 ? -7.608 -1.190 3.051 1.00 92.56 90 TYR A CA 1
ATOM 713 C C . TYR A 1 90 ? -7.602 -2.205 1.904 1.00 92.56 90 TYR A C 1
ATOM 715 O O . TYR A 1 90 ? -7.285 -3.382 2.090 1.00 92.56 90 TYR A O 1
ATOM 723 N N . GLY A 1 91 ? -8.079 -1.753 0.746 1.00 91.94 91 GLY A N 1
ATOM 724 C CA . GLY A 1 91 ? -8.186 -2.554 -0.466 1.00 91.94 91 GLY A CA 1
ATOM 725 C C . GLY A 1 91 ? -6.918 -2.514 -1.314 1.00 91.94 91 GLY A C 1
ATOM 726 O O . GLY A 1 91 ? -5.930 -1.883 -0.956 1.00 91.94 91 GLY A O 1
ATOM 727 N N . ALA A 1 92 ? -6.983 -3.170 -2.471 1.00 92.75 92 ALA A N 1
ATOM 728 C CA . ALA A 1 92 ? -5.901 -3.152 -3.449 1.00 92.75 92 ALA A CA 1
ATOM 729 C C . ALA A 1 92 ? -5.645 -1.729 -4.003 1.00 92.75 92 ALA A C 1
ATOM 731 O O . ALA A 1 92 ? -6.578 -0.911 -4.015 1.00 92.75 92 ALA A O 1
ATOM 732 N N . PRO A 1 93 ? -4.431 -1.454 -4.517 1.00 93.25 93 PRO A N 1
ATOM 733 C CA . PRO A 1 93 ? -4.101 -0.213 -5.217 1.00 93.25 93 PRO A CA 1
ATOM 734 C C . PRO A 1 93 ? -5.144 0.162 -6.276 1.00 93.25 93 PRO A C 1
ATOM 736 O O . PRO A 1 93 ? -5.587 -0.682 -7.058 1.00 93.25 93 PRO A O 1
ATOM 739 N N . ASP A 1 94 ? -5.590 1.416 -6.253 1.00 92.50 94 ASP A N 1
ATOM 740 C CA . ASP A 1 94 ? -6.649 1.989 -7.096 1.00 92.50 94 ASP A CA 1
ATOM 741 C C . ASP A 1 94 ? -7.981 1.218 -7.085 1.00 92.50 94 ASP A C 1
ATOM 743 O O . ASP A 1 94 ? -8.825 1.375 -7.969 1.00 92.50 94 ASP A O 1
ATOM 747 N N . GLY A 1 95 ? -8.201 0.372 -6.074 1.00 92.06 95 GLY A N 1
ATOM 748 C CA . GLY A 1 95 ? -9.344 -0.536 -6.018 1.00 92.06 95 GLY A CA 1
ATOM 749 C C . GLY A 1 95 ? -9.302 -1.647 -7.071 1.00 92.06 95 GLY A C 1
ATOM 750 O O . GLY A 1 95 ? -10.327 -2.286 -7.309 1.00 92.06 95 GLY A O 1
ATOM 751 N N . ASN A 1 96 ? -8.151 -1.892 -7.703 1.00 93.06 96 ASN A N 1
ATOM 752 C CA . ASN A 1 96 ? -7.981 -2.897 -8.744 1.00 93.06 96 ASN A CA 1
ATOM 753 C C . ASN A 1 96 ? -7.412 -4.205 -8.158 1.00 93.06 96 ASN A C 1
ATOM 755 O O . ASN A 1 96 ? -6.231 -4.256 -7.813 1.00 93.06 96 ASN A O 1
ATOM 759 N N . PRO A 1 97 ? -8.189 -5.306 -8.096 1.00 92.44 97 PRO A N 1
ATOM 760 C CA . PRO A 1 97 ? -7.708 -6.579 -7.557 1.00 92.44 97 PRO A CA 1
ATOM 761 C C . PRO A 1 97 ? -6.501 -7.160 -8.302 1.00 92.44 97 PRO A C 1
ATOM 763 O O . PRO A 1 97 ? -5.753 -7.939 -7.722 1.00 92.44 97 PRO A O 1
ATOM 766 N N . ALA A 1 98 ? -6.295 -6.784 -9.569 1.00 92.88 98 ALA A N 1
ATOM 767 C CA . ALA A 1 98 ? -5.142 -7.222 -10.350 1.00 92.88 98 ALA A CA 1
ATOM 768 C C . ALA A 1 98 ? -3.812 -6.619 -9.858 1.00 92.88 98 ALA A C 1
ATOM 770 O O . ALA A 1 98 ? -2.760 -7.113 -10.248 1.00 92.88 98 ALA A O 1
ATOM 771 N N . LEU A 1 99 ? -3.865 -5.583 -9.011 1.00 92.00 99 LEU A N 1
ATOM 772 C CA . LEU A 1 99 ? -2.713 -4.924 -8.386 1.00 92.00 99 LEU A CA 1
ATOM 773 C C . LEU A 1 99 ? -2.491 -5.363 -6.927 1.00 92.00 99 LEU A C 1
ATOM 775 O O . LEU A 1 99 ? -1.672 -4.776 -6.221 1.00 92.00 99 LEU A O 1
ATOM 779 N N . ALA A 1 100 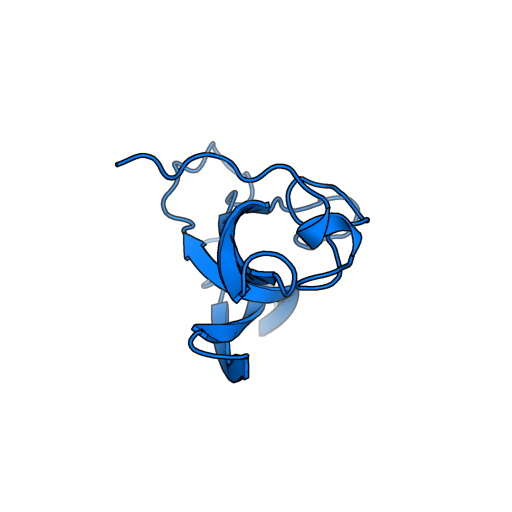? -3.222 -6.378 -6.451 1.00 91.19 100 ALA A N 1
ATOM 780 C CA . ALA A 1 100 ? -3.093 -6.867 -5.077 1.00 91.19 100 ALA A CA 1
ATOM 781 C C . ALA A 1 100 ? -1.701 -7.451 -4.783 1.00 91.19 100 ALA A C 1
ATOM 783 O O . ALA A 1 100 ? -1.235 -7.383 -3.652 1.00 91.19 100 ALA A O 1
ATOM 784 N N . GLU A 1 101 ? -1.037 -8.010 -5.795 1.00 90.00 101 GLU A N 1
ATOM 785 C CA . GLU A 1 101 ? 0.333 -8.505 -5.686 1.00 90.00 101 GLU A CA 1
ATOM 786 C C . GLU A 1 101 ? 1.332 -7.423 -6.119 1.00 90.00 101 GLU A C 1
ATOM 788 O O . GLU A 1 101 ? 1.183 -6.810 -7.181 1.00 90.00 101 GLU A O 1
ATOM 793 N N . PHE A 1 102 ? 2.347 -7.205 -5.280 1.00 88.94 102 PHE A N 1
ATOM 794 C CA . PHE A 1 102 ? 3.429 -6.250 -5.508 1.00 88.94 102 PHE A CA 1
ATOM 795 C C . PHE A 1 102 ? 4.248 -6.626 -6.746 1.00 88.94 102 PHE A C 1
ATOM 797 O O . PHE A 1 102 ? 4.752 -7.744 -6.839 1.00 88.94 102 PHE A O 1
ATOM 804 N N . CYS A 1 103 ? 4.393 -5.691 -7.687 1.00 88.75 103 CYS A N 1
ATOM 805 C CA . CYS A 1 103 ? 5.097 -5.891 -8.955 1.00 88.75 103 CYS A CA 1
ATOM 806 C C . CYS A 1 103 ? 4.571 -7.071 -9.778 1.00 88.75 103 CYS A C 1
ATOM 808 O O . CYS A 1 103 ? 5.324 -7.758 -10.471 1.00 88.75 103 CYS A O 1
ATOM 810 N N . SER A 1 104 ? 3.256 -7.284 -9.727 1.00 90.81 104 SER A N 1
ATOM 811 C CA . SER A 1 104 ? 2.582 -8.262 -10.578 1.00 90.81 104 SER A CA 1
ATOM 812 C C . SER A 1 104 ? 2.757 -7.951 -12.071 1.00 90.81 104 SER A C 1
ATOM 814 O O . SER A 1 104 ? 3.014 -6.816 -12.479 1.00 90.81 104 SER A O 1
ATOM 816 N N . ALA A 1 105 ? 2.522 -8.950 -12.925 1.00 89.81 105 ALA A N 1
ATOM 817 C CA . ALA A 1 105 ? 2.524 -8.754 -14.377 1.00 89.81 105 ALA A CA 1
ATOM 818 C C . ALA A 1 105 ? 1.531 -7.665 -14.828 1.00 89.81 105 ALA A C 1
ATOM 820 O O . ALA A 1 105 ? 1.803 -6.930 -15.775 1.00 89.81 105 ALA A 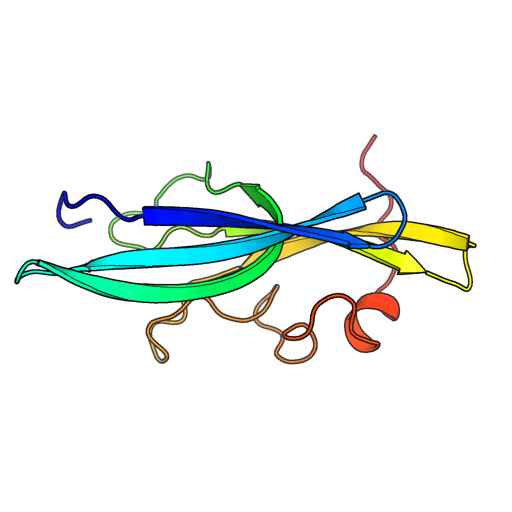O 1
ATOM 821 N N . SER A 1 106 ? 0.399 -7.536 -14.129 1.00 91.56 106 SER A N 1
ATOM 822 C CA . SER A 1 106 ? -0.589 -6.482 -14.377 1.00 91.56 106 SER A CA 1
ATOM 823 C C . SER A 1 106 ? -0.015 -5.096 -14.105 1.00 91.56 106 SER A C 1
ATOM 825 O O . SER A 1 106 ? -0.266 -4.175 -14.873 1.00 91.56 106 SER A O 1
ATOM 827 N N . GLU A 1 107 ? 0.760 -4.960 -13.028 1.00 89.88 107 GLU A N 1
ATOM 828 C CA . GLU A 1 107 ? 1.407 -3.714 -12.624 1.00 89.88 107 GLU A CA 1
ATOM 829 C C . GLU A 1 107 ? 2.512 -3.308 -13.611 1.00 89.88 107 GLU A C 1
ATOM 831 O O . GLU A 1 107 ? 2.558 -2.162 -14.061 1.00 89.88 107 GLU A O 1
ATOM 836 N N . LEU A 1 108 ? 3.346 -4.267 -14.020 1.00 88.81 108 LEU A N 1
ATOM 837 C CA . LEU A 1 108 ? 4.402 -4.056 -15.014 1.00 88.81 108 LEU A CA 1
ATOM 838 C C . LEU A 1 108 ? 3.843 -3.701 -16.401 1.00 88.81 108 LEU A C 1
ATOM 840 O O . LEU A 1 108 ? 4.439 -2.902 -17.115 1.00 88.81 108 LEU A O 1
ATOM 844 N N . ALA A 1 109 ? 2.673 -4.234 -16.764 1.00 89.12 109 ALA A N 1
ATOM 845 C CA . ALA A 1 109 ? 2.014 -3.943 -18.036 1.00 89.12 109 ALA A CA 1
ATOM 846 C C . ALA A 1 109 ? 1.345 -2.555 -18.097 1.00 89.12 109 ALA A C 1
ATOM 848 O O . ALA A 1 109 ? 0.877 -2.152 -19.166 1.00 89.12 109 ALA A O 1
ATOM 849 N N . MET A 1 110 ? 1.254 -1.823 -16.979 1.00 86.25 110 MET A N 1
ATOM 850 C CA . MET A 1 110 ? 0.651 -0.490 -16.983 1.00 86.25 110 MET A CA 1
ATOM 851 C C . MET A 1 110 ? 1.551 0.530 -17.690 1.00 86.25 110 MET A C 1
ATOM 853 O O . MET A 1 110 ? 2.776 0.477 -17.526 1.00 86.25 110 MET A O 1
ATOM 857 N N . PRO A 1 111 ? 0.963 1.508 -18.409 1.00 81.31 111 PRO A N 1
ATOM 858 C CA . PRO A 1 111 ? 1.731 2.558 -19.061 1.00 81.31 111 PRO A CA 1
ATOM 859 C C . PRO A 1 111 ? 2.627 3.283 -18.057 1.00 81.31 111 PRO A C 1
ATOM 861 O O . PRO A 1 111 ? 2.210 3.573 -16.934 1.00 81.31 111 PRO A O 1
ATOM 864 N N . ILE A 1 112 ? 3.842 3.610 -18.484 1.00 75.00 112 ILE A N 1
ATOM 865 C CA . ILE A 1 112 ? 4.737 4.472 -17.718 1.00 75.00 112 ILE A CA 1
ATOM 866 C C . ILE A 1 112 ? 4.139 5.876 -17.774 1.00 75.00 112 ILE A C 1
ATOM 868 O O . ILE A 1 112 ? 4.077 6.487 -18.845 1.00 75.00 112 ILE A O 1
ATOM 872 N N . GLN A 1 113 ? 3.645 6.377 -16.644 1.00 64.38 113 GLN A N 1
ATOM 873 C CA . GLN A 1 113 ? 3.321 7.794 -16.555 1.00 64.38 113 GLN A CA 1
ATOM 874 C C . GLN A 1 113 ? 4.640 8.576 -16.531 1.00 64.38 113 GLN A C 1
ATOM 876 O O . GLN A 1 113 ? 5.556 8.179 -15.807 1.00 64.38 113 GLN A O 1
ATOM 881 N N . PRO A 1 114 ? 4.783 9.650 -17.326 1.00 54.62 114 PRO A N 1
ATOM 882 C CA . PRO A 1 114 ? 5.959 10.499 -17.228 1.00 54.62 114 PRO A CA 1
ATOM 883 C C . PRO A 1 114 ? 6.045 11.046 -15.800 1.00 54.62 114 PRO A C 1
ATOM 885 O O . PRO A 1 114 ? 5.052 11.554 -15.276 1.00 54.62 114 PRO A O 1
ATOM 888 N N . GLN A 1 115 ? 7.213 10.912 -15.169 1.00 48.16 115 GLN A N 1
ATOM 889 C CA . GLN A 1 115 ? 7.464 11.540 -13.875 1.00 48.16 115 GLN A CA 1
ATOM 890 C C . GLN A 1 115 ? 7.245 13.048 -14.031 1.00 48.16 115 GLN A C 1
ATOM 892 O O . GLN A 1 115 ? 7.790 13.659 -14.950 1.00 48.16 115 GLN A O 1
ATOM 897 N N . ALA A 1 116 ? 6.399 13.633 -13.183 1.00 46.19 116 ALA A N 1
ATOM 898 C CA . ALA A 1 116 ? 6.300 15.081 -13.100 1.00 46.19 116 ALA A CA 1
ATOM 899 C C . ALA A 1 116 ? 7.636 15.609 -12.551 1.00 46.19 116 ALA A C 1
ATOM 901 O O . ALA A 1 116 ? 8.017 15.253 -11.436 1.00 46.19 116 ALA A O 1
ATOM 902 N N . GLU A 1 117 ? 8.348 16.373 -13.383 1.00 33.12 117 GLU A N 1
ATOM 903 C CA . GLU A 1 117 ? 9.591 17.094 -13.054 1.00 33.12 117 GLU A CA 1
ATOM 904 C C . GLU A 1 117 ? 9.383 18.165 -11.973 1.00 33.12 117 GLU A C 1
ATOM 906 O O . GLU A 1 117 ? 8.346 18.873 -12.023 1.00 33.12 117 GLU A O 1
#

pLDDT: mean 81.96, std 12.3, range [33.12, 93.31]